Protein AF-A0A552V716-F1 (afdb_monomer_lite)

Radius of gyration: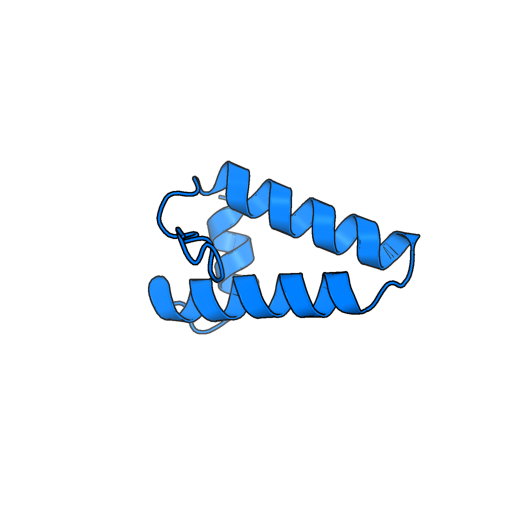 12.51 Å; chains: 1; bounding box: 29×19×35 Å

Organism: NCBI:txid1871336

Structure (mmCIF, N/CA/C/O backbone):
data_AF-A0A552V716-F1
#
_entry.id   AF-A0A552V716-F1
#
loop_
_atom_site.group_PDB
_atom_site.id
_atom_site.type_symbol
_atom_site.label_atom_id
_atom_site.label_alt_id
_atom_site.label_comp_id
_atom_site.label_asym_id
_atom_site.label_entity_id
_atom_site.label_seq_id
_atom_site.pdbx_PDB_ins_code
_atom_site.Cartn_x
_atom_site.Cartn_y
_atom_site.Cartn_z
_atom_site.occupancy
_atom_site.B_iso_or_equiv
_atom_site.auth_seq_id
_atom_site.auth_comp_id
_atom_site.auth_asym_id
_atom_site.auth_atom_id
_atom_site.pdbx_PDB_model_num
ATOM 1 N N . MET A 1 1 ? -17.642 10.650 -25.034 1.00 44.34 1 MET A N 1
ATOM 2 C CA . MET A 1 1 ? -16.371 10.009 -24.646 1.00 44.34 1 MET A CA 1
ATOM 3 C C . MET A 1 1 ? -16.362 9.992 -23.130 1.00 44.34 1 MET A C 1
ATOM 5 O O . MET A 1 1 ? -16.421 11.062 -22.541 1.00 44.34 1 MET A O 1
ATOM 9 N N . PHE A 1 2 ? -16.476 8.822 -22.498 1.00 43.41 2 PHE A N 1
ATOM 10 C CA . PHE A 1 2 ? -16.344 8.746 -21.042 1.00 43.41 2 PHE A CA 1
ATOM 11 C C . PHE A 1 2 ? -14.884 9.081 -20.725 1.00 43.41 2 PHE A C 1
ATOM 13 O O . PHE A 1 2 ? -14.010 8.277 -21.035 1.00 43.41 2 PHE A O 1
ATOM 20 N N . ASN A 1 3 ? -14.621 10.275 -20.184 1.00 46.34 3 ASN A N 1
ATOM 21 C CA . ASN A 1 3 ? -13.322 10.604 -19.602 1.00 46.34 3 ASN A CA 1
ATOM 22 C C . ASN A 1 3 ? -13.162 9.744 -18.352 1.00 46.34 3 ASN A C 1
ATOM 24 O O . ASN A 1 3 ? -13.507 10.140 -17.241 1.00 46.34 3 ASN A O 1
ATOM 28 N N . PHE A 1 4 ? -12.685 8.524 -18.561 1.00 50.41 4 PHE A N 1
ATOM 29 C CA . PHE A 1 4 ? -12.276 7.598 -17.516 1.00 50.41 4 PHE A CA 1
ATOM 30 C C . PHE A 1 4 ? -10.880 7.992 -17.000 1.00 50.41 4 PHE A C 1
ATOM 32 O O . PHE A 1 4 ? -10.024 7.144 -16.788 1.00 50.41 4 PHE A O 1
ATOM 39 N N . ASP A 1 5 ? -10.627 9.294 -16.826 1.00 54.59 5 ASP A N 1
ATOM 40 C CA . ASP A 1 5 ? -9.321 9.813 -16.398 1.00 54.59 5 ASP A CA 1
ATOM 41 C C . ASP A 1 5 ? -9.043 9.501 -14.922 1.00 54.59 5 ASP A C 1
ATOM 43 O O . ASP A 1 5 ? -7.905 9.581 -14.464 1.00 54.59 5 ASP A O 1
ATOM 47 N N . LYS A 1 6 ? -10.089 9.162 -14.156 1.00 57.50 6 LYS A N 1
ATOM 48 C CA . LYS A 1 6 ? -10.008 8.849 -12.729 1.00 57.50 6 LYS A CA 1
ATOM 49 C C . LYS A 1 6 ? -10.937 7.686 -12.399 1.00 57.50 6 LYS A C 1
ATOM 51 O O . LYS A 1 6 ? -12.153 7.796 -12.545 1.00 57.50 6 LYS A O 1
ATOM 56 N N . VAL A 1 7 ? -10.362 6.576 -11.945 1.00 60.69 7 VAL A N 1
ATOM 57 C CA . VAL A 1 7 ? -11.118 5.445 -11.394 1.00 60.69 7 VAL A CA 1
ATOM 58 C C . VAL A 1 7 ? -11.532 5.811 -9.971 1.00 60.69 7 VAL A C 1
ATOM 60 O O . VAL A 1 7 ? -10.691 6.182 -9.155 1.00 60.69 7 VAL A O 1
ATOM 63 N N . THR A 1 8 ? -12.826 5.743 -9.668 1.00 59.12 8 THR A N 1
ATOM 64 C CA . THR A 1 8 ? -13.329 5.956 -8.305 1.00 59.12 8 THR A CA 1
ATOM 65 C C . THR A 1 8 ? -13.042 4.698 -7.482 1.00 59.12 8 THR A C 1
ATOM 67 O O . THR A 1 8 ? -13.544 3.621 -7.795 1.00 59.12 8 THR A O 1
ATOM 70 N N . ILE A 1 9 ? -12.179 4.817 -6.468 1.00 63.88 9 ILE A N 1
ATOM 71 C CA . ILE A 1 9 ? -11.763 3.706 -5.586 1.00 63.88 9 ILE A CA 1
ATOM 72 C C . ILE A 1 9 ? -12.761 3.497 -4.425 1.00 63.88 9 ILE A C 1
ATOM 74 O O . ILE A 1 9 ? -12.686 2.511 -3.699 1.00 63.88 9 ILE A O 1
ATOM 78 N N . ASP A 1 10 ? -13.759 4.375 -4.288 1.00 63.03 10 ASP A N 1
ATOM 79 C CA . ASP A 1 10 ? -14.760 4.383 -3.209 1.00 63.03 10 ASP A CA 1
ATOM 80 C C . ASP A 1 10 ? -15.588 3.090 -3.088 1.00 63.03 10 ASP A C 1
ATOM 82 O O . ASP A 1 10 ? -16.204 2.844 -2.053 1.00 63.03 10 ASP A O 1
ATOM 86 N N . ARG A 1 11 ? -15.599 2.255 -4.132 1.00 67.06 11 ARG A N 1
ATOM 87 C CA . ARG A 1 11 ? -16.331 0.982 -4.177 1.00 67.06 11 ARG A CA 1
ATOM 88 C C . ARG A 1 11 ? -15.464 -0.260 -3.986 1.00 67.06 11 ARG A C 1
ATOM 90 O O . ARG A 1 11 ? -16.007 -1.362 -4.042 1.00 67.06 11 ARG A O 1
ATOM 97 N N . LEU A 1 12 ? -14.151 -0.122 -3.793 1.00 75.12 12 LEU A N 1
ATOM 98 C CA . LEU A 1 12 ? -13.297 -1.283 -3.542 1.00 75.12 12 LEU A CA 1
ATOM 99 C C . LEU A 1 12 ? -13.533 -1.821 -2.133 1.00 75.12 12 LEU A C 1
ATOM 101 O O . LEU A 1 12 ? -13.584 -1.070 -1.157 1.00 75.12 12 LEU A O 1
ATOM 105 N N . SER A 1 13 ? -13.658 -3.144 -2.022 1.00 83.56 13 SER A N 1
ATOM 106 C CA . SER A 1 13 ? -13.652 -3.784 -0.713 1.00 83.56 13 SER A CA 1
ATOM 107 C C . SER A 1 13 ? -12.277 -3.611 -0.059 1.00 83.56 13 SER A C 1
ATOM 109 O O . SER A 1 13 ? -11.265 -3.431 -0.742 1.00 83.56 13 SER A O 1
ATOM 111 N N . LYS A 1 14 ? -12.214 -3.705 1.276 1.00 83.56 14 LYS A N 1
ATOM 112 C CA . LYS A 1 14 ? -10.931 -3.661 2.001 1.00 83.56 14 LYS A CA 1
ATOM 113 C C . LYS A 1 14 ? -9.936 -4.691 1.461 1.00 83.56 14 LYS A C 1
ATOM 115 O O . LYS A 1 14 ? -8.755 -4.391 1.333 1.00 83.56 14 LYS A O 1
ATOM 120 N N . THR A 1 15 ? -10.428 -5.884 1.131 1.00 85.94 15 THR A N 1
ATOM 121 C CA . THR A 1 15 ? -9.623 -6.997 0.622 1.00 85.94 15 THR A CA 1
ATOM 122 C C . THR A 1 15 ? -9.063 -6.704 -0.765 1.00 85.94 15 THR A C 1
ATOM 124 O O . THR A 1 15 ? -7.877 -6.930 -0.992 1.00 85.94 15 THR A O 1
ATOM 127 N N . ASP A 1 16 ? -9.873 -6.150 -1.669 1.00 88.06 16 ASP A N 1
ATOM 128 C CA . ASP A 1 16 ? -9.416 -5.802 -3.021 1.00 88.06 16 ASP A CA 1
ATOM 129 C C . ASP A 1 16 ? -8.383 -4.675 -2.980 1.00 88.06 16 ASP A C 1
ATOM 131 O O . ASP A 1 16 ? -7.350 -4.744 -3.645 1.00 88.06 16 ASP A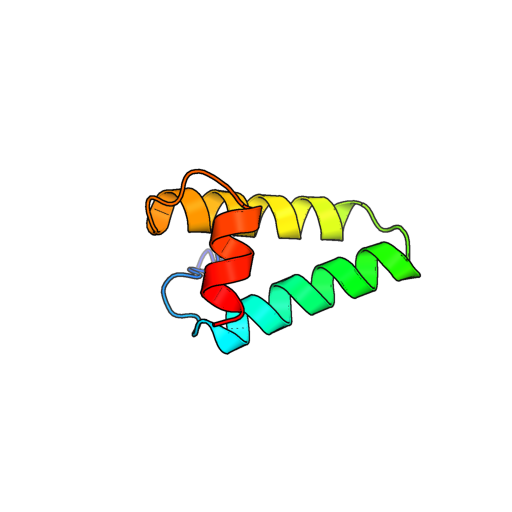 O 1
ATOM 135 N N . LEU A 1 17 ? -8.629 -3.656 -2.151 1.00 86.62 17 LEU A N 1
ATOM 136 C CA . LEU A 1 17 ? -7.685 -2.564 -1.945 1.00 86.62 17 LEU A CA 1
ATOM 137 C C . LEU A 1 17 ? -6.358 -3.083 -1.379 1.00 86.62 17 LEU A C 1
ATOM 139 O O . LEU A 1 17 ? -5.298 -2.730 -1.890 1.00 86.62 17 LEU A O 1
ATOM 143 N N . LEU A 1 18 ? -6.405 -3.957 -0.370 1.00 89.25 18 LEU A N 1
ATOM 144 C CA . LEU A 1 18 ? -5.205 -4.567 0.201 1.00 89.25 18 LEU A CA 1
ATOM 145 C C . LEU A 1 18 ? -4.427 -5.371 -0.850 1.00 89.25 18 LEU A C 1
ATOM 147 O O . LEU A 1 18 ? -3.209 -5.233 -0.935 1.00 89.25 18 LEU A O 1
ATOM 151 N N . ALA A 1 19 ? -5.118 -6.159 -1.678 1.00 91.00 19 ALA A N 1
ATOM 152 C CA . ALA A 1 19 ? -4.494 -6.932 -2.748 1.00 91.00 19 ALA A CA 1
ATOM 153 C C . ALA A 1 19 ? -3.793 -6.030 -3.778 1.00 91.00 19 ALA A C 1
ATOM 155 O O . ALA A 1 19 ? -2.676 -6.328 -4.202 1.00 91.00 19 ALA A O 1
ATOM 156 N N . ILE A 1 20 ? -4.409 -4.900 -4.141 1.00 91.00 20 ILE A N 1
ATOM 157 C CA . ILE A 1 20 ? -3.799 -3.903 -5.031 1.00 91.00 20 ILE A CA 1
ATOM 158 C C . ILE A 1 20 ? -2.539 -3.324 -4.392 1.00 91.00 20 ILE A C 1
ATOM 160 O O . ILE A 1 20 ? -1.484 -3.343 -5.019 1.00 91.00 20 ILE A O 1
ATOM 164 N N . ILE A 1 21 ? -2.619 -2.856 -3.143 1.00 91.19 21 ILE A N 1
ATOM 165 C CA . ILE A 1 21 ? -1.469 -2.281 -2.431 1.00 91.19 21 ILE A CA 1
ATOM 166 C C . ILE A 1 21 ? -0.313 -3.288 -2.353 1.00 91.19 21 ILE A C 1
ATOM 168 O O . ILE A 1 21 ? 0.819 -2.934 -2.675 1.00 91.19 21 ILE A O 1
ATOM 172 N N . GLN A 1 22 ? -0.596 -4.549 -2.019 1.00 92.44 22 GLN A N 1
ATOM 173 C CA . GLN A 1 22 ? 0.409 -5.616 -1.970 1.00 92.44 22 GLN A CA 1
ATOM 174 C C . GLN A 1 22 ? 1.029 -5.907 -3.340 1.00 92.44 22 GLN A C 1
ATOM 176 O O . GLN A 1 22 ? 2.239 -6.091 -3.433 1.00 92.44 22 GLN A O 1
ATOM 181 N N . ALA A 1 23 ? 0.234 -5.923 -4.413 1.00 94.19 23 ALA A N 1
ATOM 182 C CA . ALA A 1 23 ? 0.745 -6.139 -5.764 1.00 94.19 23 ALA A CA 1
ATOM 183 C C . ALA A 1 23 ? 1.655 -4.990 -6.230 1.00 94.19 23 ALA A C 1
ATOM 185 O O . ALA A 1 23 ? 2.682 -5.236 -6.872 1.00 94.19 23 ALA A O 1
ATOM 186 N N . LEU A 1 24 ? 1.299 -3.744 -5.897 1.00 93.69 24 LEU A N 1
ATOM 187 C CA . LEU A 1 24 ? 2.123 -2.569 -6.188 1.00 93.69 24 LEU A CA 1
ATOM 188 C C . LEU A 1 24 ? 3.454 -2.632 -5.432 1.00 93.69 24 LEU A C 1
ATOM 190 O O . LEU A 1 24 ? 4.503 -2.421 -6.041 1.00 93.69 24 LEU A O 1
ATOM 194 N N . ASP A 1 25 ? 3.419 -2.980 -4.145 1.00 92.75 25 ASP A N 1
ATOM 195 C CA . ASP A 1 25 ? 4.621 -3.082 -3.313 1.00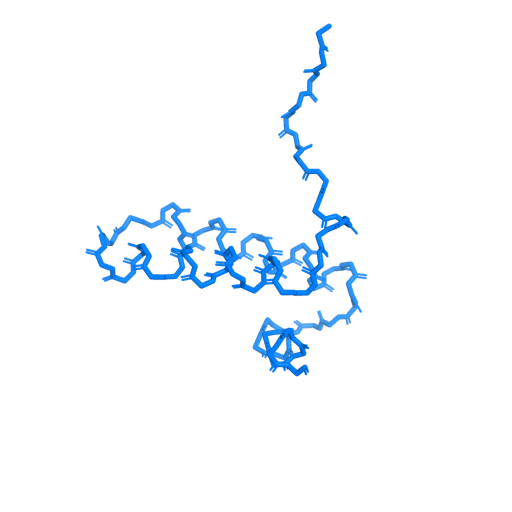 92.75 25 ASP A CA 1
ATOM 196 C C . ASP A 1 25 ? 5.531 -4.222 -3.777 1.00 92.75 25 ASP A C 1
ATOM 198 O O . ASP A 1 25 ? 6.707 -4.004 -4.056 1.00 92.75 25 ASP A O 1
ATOM 202 N N . TYR A 1 26 ? 4.960 -5.408 -4.009 1.00 94.75 26 TYR A N 1
ATOM 203 C CA . TYR A 1 26 ? 5.681 -6.560 -4.550 1.00 94.75 26 TYR A CA 1
ATOM 204 C C . TYR A 1 26 ? 6.373 -6.221 -5.875 1.00 94.75 26 TYR A C 1
ATOM 206 O O . TYR A 1 26 ? 7.540 -6.553 -6.087 1.00 94.75 26 TYR A O 1
ATOM 214 N N . THR A 1 27 ? 5.673 -5.530 -6.778 1.00 94.38 27 THR A N 1
ATOM 215 C CA . THR A 1 27 ? 6.242 -5.140 -8.073 1.00 94.38 27 THR A CA 1
ATOM 216 C C . THR A 1 27 ? 7.380 -4.141 -7.902 1.00 94.38 27 THR A C 1
ATOM 218 O O . THR A 1 27 ? 8.415 -4.288 -8.554 1.00 94.38 27 THR A O 1
ATOM 221 N N . TYR A 1 28 ? 7.225 -3.154 -7.018 1.00 94.38 28 TYR A N 1
ATOM 222 C CA . TYR A 1 28 ? 8.291 -2.210 -6.703 1.00 94.38 28 TYR A CA 1
ATOM 223 C C . TYR A 1 28 ? 9.520 -2.924 -6.121 1.00 94.38 28 TYR A C 1
ATOM 225 O O . TYR A 1 28 ? 10.612 -2.746 -6.652 1.00 94.38 28 TYR A O 1
ATOM 233 N N . GLU A 1 29 ? 9.351 -3.802 -5.132 1.00 94.81 29 GLU A N 1
ATOM 234 C CA . GLU A 1 29 ? 10.455 -4.544 -4.503 1.00 94.81 29 GLU A CA 1
ATOM 235 C C . GLU A 1 29 ? 11.235 -5.422 -5.495 1.00 94.81 29 GLU A C 1
ATOM 237 O O . GLU A 1 29 ? 12.457 -5.537 -5.404 1.00 94.81 29 GLU A O 1
ATOM 242 N N . HIS A 1 30 ? 10.551 -6.025 -6.473 1.00 96.12 30 HIS A N 1
ATOM 243 C CA . HIS A 1 30 ? 11.167 -6.979 -7.403 1.00 96.12 30 HIS A CA 1
ATOM 244 C C . HIS A 1 30 ? 11.649 -6.353 -8.714 1.00 96.12 30 HIS A C 1
ATOM 246 O O . HIS A 1 30 ? 12.478 -6.943 -9.412 1.00 96.12 30 HIS A O 1
ATOM 252 N N . LYS A 1 31 ? 11.099 -5.200 -9.107 1.00 94.00 31 LYS A N 1
ATOM 253 C CA . LYS A 1 31 ? 11.416 -4.540 -10.384 1.00 94.00 31 LYS A CA 1
ATOM 254 C C . LYS A 1 31 ? 12.061 -3.166 -10.215 1.00 94.00 31 LYS A C 1
ATOM 256 O O . LYS A 1 31 ? 12.576 -2.650 -11.201 1.00 94.00 31 LYS A O 1
ATOM 261 N N . ASN A 1 32 ? 12.054 -2.588 -9.011 1.00 92.06 32 ASN A N 1
ATOM 262 C CA . ASN A 1 32 ? 12.513 -1.226 -8.707 1.00 92.06 32 ASN A CA 1
ATOM 263 C C . ASN A 1 32 ? 11.905 -0.156 -9.631 1.00 92.06 32 ASN A C 1
ATOM 265 O O . ASN A 1 32 ? 12.551 0.825 -9.993 1.00 92.06 32 ASN A O 1
ATOM 269 N N . ILE A 1 33 ? 10.646 -0.349 -10.034 1.00 94.56 33 ILE A N 1
ATOM 270 C CA . ILE A 1 33 ? 9.913 0.604 -10.872 1.00 94.56 33 ILE A CA 1
ATOM 271 C C . ILE A 1 33 ? 9.199 1.592 -9.945 1.00 94.56 33 ILE A C 1
ATOM 273 O O . ILE A 1 33 ? 8.142 1.290 -9.389 1.00 94.56 33 ILE A O 1
ATOM 277 N N . GLU A 1 34 ? 9.789 2.772 -9.762 1.00 93.25 34 GLU A N 1
ATOM 278 C CA . GLU A 1 34 ? 9.355 3.797 -8.799 1.00 93.25 34 GLU A CA 1
ATOM 279 C C . GLU A 1 34 ? 7.899 4.254 -8.995 1.00 93.25 34 GLU A C 1
ATOM 281 O O . GLU A 1 34 ? 7.212 4.590 -8.032 1.00 93.25 34 GLU A O 1
ATOM 286 N N . GLN A 1 35 ? 7.378 4.172 -10.221 1.00 92.44 35 GLN A N 1
ATOM 287 C CA . GLN A 1 35 ? 5.987 4.496 -10.542 1.00 92.44 35 GLN A CA 1
ATOM 288 C C . GLN A 1 35 ? 4.982 3.658 -9.736 1.00 92.44 35 GLN A C 1
ATOM 290 O O . GL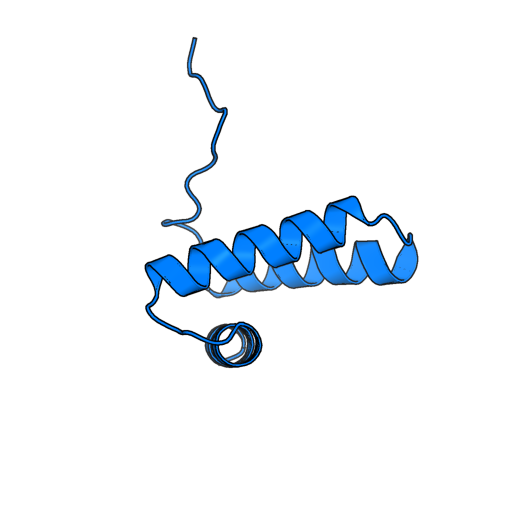N A 1 35 ? 3.918 4.164 -9.385 1.00 92.44 35 GLN A O 1
ATOM 295 N N . PHE A 1 36 ? 5.312 2.404 -9.403 1.00 91.88 36 PHE A N 1
ATOM 296 C CA . PHE A 1 36 ? 4.444 1.550 -8.584 1.00 91.88 36 PHE A CA 1
ATOM 297 C C . PHE A 1 36 ? 4.396 2.015 -7.130 1.00 91.88 36 PHE A C 1
ATOM 299 O O . PHE A 1 36 ? 3.322 2.028 -6.531 1.00 91.88 36 PHE A O 1
ATOM 306 N N . LYS A 1 37 ? 5.532 2.467 -6.587 1.00 92.50 37 LYS A N 1
ATOM 307 C CA . LYS A 1 37 ? 5.595 3.066 -5.252 1.00 92.50 37 LYS A CA 1
ATOM 308 C C . LYS A 1 37 ? 4.798 4.369 -5.204 1.00 92.50 37 LYS A C 1
ATOM 310 O O . LYS A 1 37 ? 3.944 4.521 -4.342 1.00 92.50 37 LYS A O 1
ATOM 315 N N . ILE A 1 38 ? 5.006 5.261 -6.174 1.00 92.88 38 ILE A N 1
ATOM 316 C CA . ILE A 1 38 ? 4.272 6.535 -6.264 1.00 92.88 38 ILE A CA 1
ATOM 317 C C . ILE A 1 38 ? 2.760 6.289 -6.345 1.00 92.88 38 ILE A C 1
ATOM 319 O O . ILE A 1 38 ? 1.982 6.973 -5.679 1.00 92.88 38 ILE A O 1
ATOM 323 N N . LEU A 1 39 ? 2.333 5.299 -7.135 1.00 91.25 39 LEU A N 1
ATOM 324 C CA . LEU A 1 39 ? 0.923 4.935 -7.246 1.00 91.25 39 LEU A CA 1
ATOM 325 C C . LEU A 1 39 ? 0.366 4.386 -5.927 1.00 91.25 39 LEU A C 1
ATOM 327 O O . LEU A 1 39 ? -0.714 4.802 -5.512 1.00 91.25 39 LEU A O 1
ATOM 331 N N . LYS A 1 40 ? 1.105 3.494 -5.255 1.00 91.38 40 LYS A N 1
ATOM 332 C CA . LYS A 1 40 ? 0.744 2.964 -3.932 1.00 91.38 40 LYS A CA 1
ATOM 333 C C . LYS A 1 40 ? 0.534 4.100 -2.932 1.00 91.38 40 LYS A C 1
ATOM 335 O O . LYS A 1 40 ? -0.520 4.173 -2.303 1.00 91.38 40 LYS A O 1
ATOM 340 N N . ASP A 1 41 ? 1.505 5.002 -2.841 1.00 91.25 41 ASP A N 1
ATOM 341 C CA . ASP A 1 41 ? 1.499 6.115 -1.892 1.00 91.25 41 ASP A CA 1
ATOM 342 C C . ASP A 1 41 ? 0.343 7.085 -2.187 1.00 91.25 41 ASP A C 1
ATOM 344 O O . ASP A 1 41 ? -0.349 7.509 -1.264 1.00 91.25 41 ASP A O 1
ATOM 348 N N . SER A 1 42 ? 0.062 7.353 -3.468 1.00 90.50 42 SER A N 1
ATOM 349 C CA . SER A 1 42 ? -1.071 8.193 -3.889 1.00 90.50 42 SER A CA 1
ATOM 350 C C . SER A 1 42 ? -2.419 7.577 -3.500 1.00 90.50 42 SER A C 1
ATOM 352 O O . SER A 1 42 ? -3.291 8.269 -2.976 1.00 90.50 42 SER A O 1
ATOM 354 N N . ILE A 1 43 ? -2.591 6.265 -3.710 1.00 88.25 43 ILE A N 1
ATOM 355 C CA . ILE A 1 43 ? -3.814 5.550 -3.317 1.00 88.25 43 ILE A CA 1
ATOM 356 C C . ILE A 1 43 ? -3.992 5.610 -1.797 1.00 88.25 43 ILE A C 1
ATOM 358 O O . ILE A 1 43 ? -5.081 5.930 -1.324 1.00 88.25 43 ILE A O 1
ATOM 362 N N . LEU A 1 44 ? -2.940 5.327 -1.025 1.00 88.56 44 LEU A N 1
ATOM 363 C CA . LEU A 1 44 ? -2.998 5.370 0.437 1.00 88.56 44 LEU A CA 1
ATOM 364 C C . LEU A 1 44 ? -3.314 6.779 0.951 1.00 88.56 44 LEU A C 1
ATOM 366 O O . LEU A 1 44 ? -4.114 6.922 1.869 1.00 88.56 44 LEU A O 1
ATOM 370 N N . GLU A 1 45 ? -2.740 7.822 0.349 1.00 88.50 45 GLU A N 1
ATOM 371 C CA . GLU A 1 45 ? -3.028 9.212 0.711 1.00 88.50 45 GLU A CA 1
ATOM 372 C C . GLU A 1 45 ? -4.500 9.583 0.470 1.00 88.50 45 GLU A C 1
ATOM 374 O O . GLU A 1 45 ? -5.153 10.153 1.349 1.00 88.50 45 GLU A O 1
ATOM 379 N N . ASP A 1 46 ? -5.054 9.227 -0.688 1.00 86.00 46 ASP A N 1
ATOM 380 C CA . ASP A 1 46 ? -6.460 9.493 -0.996 1.00 86.00 46 ASP A CA 1
ATOM 381 C C . ASP A 1 46 ? -7.403 8.696 -0.084 1.00 86.00 46 ASP A C 1
ATOM 383 O O . ASP A 1 46 ? -8.410 9.225 0.391 1.00 86.00 46 ASP A O 1
ATOM 387 N N . MET A 1 47 ? -7.048 7.456 0.258 1.00 83.38 47 MET A N 1
ATOM 388 C CA . MET A 1 47 ? -7.804 6.655 1.224 1.00 83.38 47 MET A CA 1
ATOM 389 C C . MET A 1 47 ? -7.725 7.218 2.646 1.00 83.38 47 MET A C 1
ATOM 391 O O . MET A 1 47 ? -8.734 7.217 3.355 1.00 83.38 47 MET A O 1
ATOM 395 N N . CYS A 1 48 ? -6.578 7.752 3.069 1.00 86.75 48 CYS A N 1
ATOM 396 C CA . CYS A 1 48 ? -6.442 8.479 4.334 1.00 86.75 48 CYS A CA 1
ATOM 397 C C . CYS A 1 48 ? -7.387 9.691 4.375 1.00 86.75 48 CYS A C 1
ATOM 399 O O . CYS A 1 48 ? -8.132 9.868 5.340 1.00 86.75 48 CYS A O 1
ATOM 401 N N . LYS A 1 49 ? -7.456 10.473 3.286 1.00 84.88 49 LYS A N 1
ATOM 402 C CA . LYS A 1 49 ? -8.386 11.615 3.167 1.00 84.88 49 LYS A CA 1
ATOM 403 C C . LYS A 1 49 ? -9.852 11.188 3.265 1.00 84.88 49 LYS A C 1
ATOM 405 O O . LYS A 1 49 ? -10.635 11.877 3.911 1.00 84.88 49 LYS A O 1
ATOM 410 N N . ILE A 1 50 ? -10.223 10.065 2.645 1.00 84.62 50 ILE A N 1
ATOM 411 C CA . ILE A 1 50 ? -11.605 9.552 2.648 1.00 84.62 50 ILE A CA 1
ATOM 412 C C . ILE A 1 50 ? -11.987 8.962 4.012 1.00 84.62 50 ILE A C 1
ATOM 414 O O . ILE A 1 50 ? -13.092 9.189 4.498 1.00 84.62 50 ILE A O 1
ATOM 418 N N . SER A 1 51 ? -11.087 8.200 4.633 1.00 82.81 51 SER A N 1
ATOM 419 C CA . SER A 1 51 ? -11.341 7.498 5.899 1.00 82.81 51 SER A CA 1
ATOM 420 C C . SER A 1 51 ? -11.149 8.369 7.144 1.00 82.81 51 SER A C 1
ATOM 422 O O . SER A 1 51 ? -11.587 7.990 8.228 1.00 82.81 51 SER A O 1
ATOM 424 N N . GLY A 1 52 ? -10.492 9.525 7.010 1.00 84.56 52 GLY A N 1
ATOM 425 C CA . GLY A 1 52 ? -10.113 10.388 8.131 1.00 84.56 52 GLY A CA 1
ATOM 426 C C . GLY A 1 52 ? -8.923 9.867 8.947 1.00 84.56 52 GLY A C 1
ATOM 427 O O . GLY A 1 52 ? -8.573 10.472 9.962 1.00 84.56 52 GLY A O 1
ATOM 428 N N . ILE A 1 53 ? -8.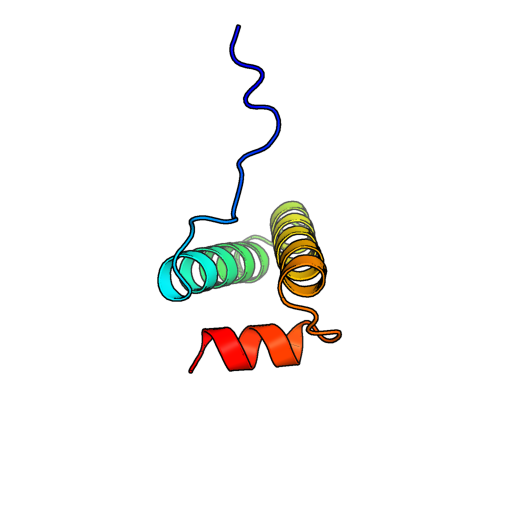293 8.769 8.515 1.00 87.50 53 ILE A N 1
ATOM 429 C CA . ILE A 1 53 ? -7.067 8.230 9.109 1.00 87.50 53 ILE A CA 1
ATOM 430 C C . ILE A 1 53 ? -5.899 9.107 8.654 1.00 87.50 53 ILE A C 1
ATOM 432 O O . ILE A 1 53 ? -5.746 9.388 7.470 1.00 87.50 53 ILE A O 1
ATOM 436 N N . LYS A 1 54 ? -5.082 9.584 9.597 1.00 84.81 54 LYS A N 1
ATOM 437 C CA . LYS A 1 54 ? -3.992 10.533 9.299 1.00 84.81 54 LYS A CA 1
ATOM 438 C C . LYS A 1 54 ? -2.693 9.856 8.875 1.00 84.81 54 LYS A C 1
ATOM 440 O O . LYS A 1 54 ? -1.834 10.516 8.300 1.00 84.81 54 LYS A O 1
ATOM 445 N N . ASP A 1 55 ? -2.552 8.577 9.188 1.00 86.88 55 ASP A N 1
ATOM 446 C CA . ASP A 1 55 ? -1.319 7.820 9.048 1.00 86.88 55 ASP A CA 1
ATOM 447 C C . ASP A 1 55 ? -1.523 6.618 8.112 1.00 86.88 55 ASP A C 1
ATOM 449 O O . ASP A 1 55 ? -2.478 5.851 8.255 1.00 86.88 55 ASP A O 1
ATOM 453 N N . GLN A 1 56 ? -0.638 6.468 7.124 1.00 85.00 56 GLN A N 1
ATOM 454 C CA . GLN A 1 56 ? -0.747 5.395 6.132 1.00 85.00 56 GLN A CA 1
ATOM 455 C C . GLN A 1 56 ? -0.499 4.009 6.749 1.00 85.00 56 GLN A C 1
ATOM 457 O O . GLN A 1 56 ? -1.162 3.048 6.354 1.00 85.00 56 GLN A O 1
ATOM 462 N N . ASP A 1 57 ? 0.379 3.891 7.749 1.00 86.06 57 ASP A N 1
ATOM 463 C CA . ASP A 1 57 ? 0.633 2.619 8.433 1.00 86.06 57 ASP A CA 1
ATOM 464 C C . ASP A 1 57 ? -0.573 2.203 9.284 1.00 86.06 57 ASP A C 1
ATOM 466 O O . ASP A 1 57 ? -0.905 1.019 9.385 1.00 86.06 57 ASP A O 1
ATOM 470 N N . GLU A 1 58 ? -1.262 3.167 9.898 1.00 87.25 58 GLU A N 1
ATOM 471 C CA . GLU A 1 58 ? -2.532 2.938 10.586 1.00 87.25 58 GLU A CA 1
ATOM 472 C C . GLU A 1 58 ? -3.618 2.464 9.615 1.00 87.25 58 GLU A C 1
ATOM 474 O O . GLU A 1 58 ? -4.310 1.483 9.904 1.00 87.25 58 GLU A O 1
ATOM 479 N N . LEU A 1 59 ? -3.722 3.084 8.437 1.00 87.00 59 LEU A N 1
ATOM 480 C CA . LEU A 1 59 ? -4.651 2.655 7.392 1.00 87.00 59 LEU A CA 1
ATOM 481 C C . LEU A 1 59 ? -4.362 1.212 6.952 1.00 87.00 59 LEU A C 1
ATOM 483 O O . LEU A 1 59 ? -5.280 0.394 6.895 1.00 87.00 59 LEU A O 1
ATOM 487 N N . ILE A 1 60 ? -3.095 0.866 6.711 1.00 86.38 60 ILE A N 1
ATOM 488 C CA . ILE A 1 60 ? -2.689 -0.500 6.346 1.00 86.38 60 ILE A CA 1
ATOM 489 C C . ILE A 1 60 ? -3.089 -1.493 7.443 1.00 86.38 60 ILE A C 1
ATOM 491 O O . ILE A 1 60 ? -3.682 -2.531 7.147 1.00 86.38 60 ILE A O 1
ATOM 495 N N . LYS A 1 61 ? -2.875 -1.162 8.723 1.00 88.00 61 LYS A N 1
ATOM 496 C CA . LYS A 1 61 ? -3.314 -2.011 9.848 1.00 88.00 61 LYS A CA 1
ATOM 497 C C . LYS A 1 61 ? -4.828 -2.218 9.877 1.00 88.00 61 LYS A C 1
ATOM 499 O O . LYS A 1 61 ? -5.275 -3.290 10.274 1.00 88.00 61 LYS A O 1
ATOM 504 N N . VAL A 1 62 ? -5.618 -1.216 9.490 1.00 86.31 62 VAL A N 1
ATOM 505 C CA . VAL A 1 62 ? -7.086 -1.323 9.39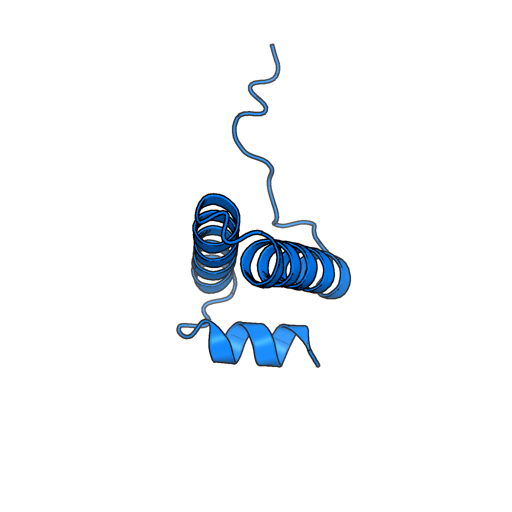6 1.00 86.31 62 VAL A CA 1
ATOM 506 C C . VAL A 1 62 ? -7.520 -2.183 8.209 1.00 86.31 62 VAL A C 1
ATOM 508 O O . VAL A 1 62 ? -8.535 -2.871 8.309 1.00 86.31 62 VAL A O 1
ATOM 511 N N . LEU A 1 63 ? -6.774 -2.160 7.103 1.00 84.25 63 LEU A N 1
ATOM 512 C CA . LEU A 1 63 ? -7.032 -3.001 5.930 1.00 84.25 63 LEU A CA 1
ATOM 513 C C . LEU A 1 63 ? -6.653 -4.470 6.161 1.00 84.25 63 LEU A C 1
ATOM 515 O O . LEU A 1 63 ? -7.266 -5.351 5.568 1.00 84.25 63 LEU A O 1
ATOM 519 N N . MET A 1 64 ? -5.674 -4.736 7.030 1.00 82.50 64 MET A N 1
ATOM 520 C CA . MET A 1 64 ? -5.225 -6.088 7.392 1.00 82.50 64 MET A CA 1
ATOM 521 C C . MET A 1 64 ? -6.065 -6.761 8.495 1.00 82.50 64 MET A C 1
ATOM 523 O O . MET A 1 64 ? -5.803 -7.920 8.821 1.00 82.50 64 MET A O 1
ATOM 527 N N . LYS A 1 65 ? -7.030 -6.049 9.088 1.00 73.75 65 LYS A N 1
ATOM 528 C CA . LYS A 1 65 ? -7.967 -6.555 10.105 1.00 73.75 65 LYS A CA 1
ATOM 529 C C . LYS A 1 65 ? -9.321 -6.899 9.498 1.00 73.75 65 LYS A C 1
ATOM 531 O O . LYS A 1 65 ? -9.854 -7.958 9.887 1.00 73.75 65 LYS A O 1
#

Sequence (65 aa):
MFNFDKVTIDRLSKTDLLAIIQALDYTYEHKNIEQFKILKDSILEDMCKISGIKDQDELIKVLMK

Secondary structure (DSSP, 8-state):
-----S---TT--HHHHHHHHHHHHHHHHHH--HHHHHHHHHHHHHHHHHH----HHHHHHHHT-

pLDDT: mean 83.0, std 13.52, range [43.41, 96.12]

Foldseek 3Di:
DPPPVDDDCVPDDLQRLLVLLVVLVVCCVVPVPCVSVVVSVVSLVVVCVVVVPPDSVVVNVVSVD